Protein AF-A0AAW9WKR8-F1 (afdb_monomer_lite)

Organism: NCBI:txid154046

Foldseek 3Di:
DDDDDDDAWDWDWADDPVDIAIFTQDVQLVVQLVVVCVVVVDDLLPQDLLLSLLSLCQSRRCVVVVPDDSVNSSVVSVVDDLVVSLVSVVSNLVRVPCPDVVSSVSSVVNSVVVVVVVVVVVD

Structure (mmCIF, N/CA/C/O backbone):
data_AF-A0AAW9WKR8-F1
#
_entry.id   AF-A0AAW9WKR8-F1
#
loop_
_atom_site.group_PDB
_atom_site.id
_atom_site.type_symbol
_atom_site.label_atom_id
_atom_site.label_alt_id
_atom_site.label_comp_id
_atom_site.label_asym_id
_atom_site.label_entity_id
_atom_site.label_seq_id
_atom_site.pdbx_PDB_ins_code
_atom_site.Cartn_x
_atom_site.Cartn_y
_atom_site.Cartn_z
_atom_site.occupancy
_atom_site.B_iso_or_equiv
_atom_site.auth_seq_id
_atom_site.auth_comp_id
_atom_site.auth_asym_id
_atom_site.auth_atom_id
_atom_site.pdbx_PDB_model_num
ATOM 1 N N . MET A 1 1 ? -0.997 28.369 -23.267 1.00 61.34 1 MET A N 1
ATOM 2 C CA . MET A 1 1 ? -1.571 27.034 -22.986 1.00 61.34 1 MET A CA 1
ATOM 3 C C . MET A 1 1 ? -0.518 26.226 -22.240 1.00 61.34 1 MET A C 1
ATOM 5 O O . MET A 1 1 ? 0.589 26.108 -22.751 1.00 61.34 1 MET A O 1
ATOM 9 N N . LYS A 1 2 ? -0.803 25.767 -21.017 1.00 76.50 2 LYS A N 1
ATOM 10 C CA . LYS A 1 2 ? 0.137 24.954 -20.226 1.00 76.50 2 LYS A CA 1
ATOM 11 C C . LYS A 1 2 ? 0.105 23.517 -20.755 1.00 76.50 2 LYS A C 1
ATOM 13 O O . LYS A 1 2 ? -0.980 22.996 -20.993 1.00 76.50 2 LYS A O 1
ATOM 18 N N . LYS A 1 3 ? 1.271 22.904 -20.965 1.00 72.62 3 LYS A N 1
ATOM 19 C CA . LYS A 1 3 ? 1.408 21.488 -21.340 1.00 72.62 3 LYS A CA 1
ATOM 20 C C . LYS A 1 3 ? 1.950 20.719 -20.137 1.00 72.62 3 LYS A C 1
ATOM 22 O O . LYS A 1 3 ? 2.843 21.222 -19.462 1.00 72.62 3 LYS A O 1
ATOM 27 N N . ILE A 1 4 ? 1.391 19.544 -19.868 1.00 75.88 4 ILE A N 1
ATOM 28 C CA . ILE A 1 4 ? 1.815 18.641 -18.791 1.00 75.88 4 ILE A CA 1
ATOM 29 C C . ILE A 1 4 ? 2.161 17.306 -19.453 1.00 75.88 4 ILE A C 1
ATOM 31 O O . ILE A 1 4 ? 1.362 16.797 -20.237 1.00 75.88 4 ILE A O 1
ATOM 35 N N . ALA A 1 5 ? 3.353 16.778 -19.181 1.00 72.94 5 ALA A N 1
ATOM 36 C CA . ALA A 1 5 ? 3.744 15.437 -19.603 1.00 72.94 5 ALA A CA 1
ATOM 37 C C . ALA A 1 5 ? 3.304 14.445 -18.519 1.00 72.94 5 ALA A C 1
ATOM 39 O O . ALA A 1 5 ? 3.695 14.597 -17.365 1.00 72.94 5 ALA A O 1
ATOM 40 N N . VAL A 1 6 ? 2.457 13.482 -18.879 1.00 75.25 6 VAL A N 1
ATOM 41 C CA . VAL A 1 6 ? 1.935 12.461 -17.959 1.00 75.25 6 VAL A CA 1
ATOM 42 C C . VAL A 1 6 ? 2.798 11.207 -18.082 1.00 75.25 6 VAL A C 1
ATOM 44 O O . VAL A 1 6 ? 3.041 10.751 -19.199 1.00 75.25 6 VAL A O 1
ATOM 47 N N . ALA A 1 7 ? 3.262 10.670 -16.954 1.00 71.44 7 ALA A N 1
ATOM 48 C CA . ALA A 1 7 ? 3.989 9.405 -16.897 1.00 71.44 7 ALA A CA 1
ATOM 49 C C . ALA A 1 7 ? 3.014 8.219 -16.729 1.00 71.44 7 ALA A C 1
ATOM 51 O O . ALA A 1 7 ? 1.943 8.398 -16.140 1.00 71.44 7 ALA A O 1
ATOM 52 N N . PRO A 1 8 ? 3.344 7.024 -17.255 1.00 73.38 8 PRO A N 1
ATOM 53 C CA . PRO A 1 8 ? 2.595 5.804 -16.961 1.00 73.38 8 PRO A CA 1
ATOM 54 C C . PRO A 1 8 ? 2.709 5.435 -15.475 1.00 73.38 8 PRO A C 1
ATOM 56 O O . PRO A 1 8 ? 3.632 5.865 -14.789 1.00 73.38 8 PRO A O 1
ATOM 59 N N . ALA A 1 9 ? 1.744 4.656 -14.986 1.00 77.31 9 ALA A N 1
ATOM 60 C CA . ALA A 1 9 ? 1.728 4.202 -13.601 1.00 77.31 9 ALA A CA 1
ATOM 61 C C . ALA A 1 9 ? 2.867 3.216 -13.324 1.00 77.31 9 ALA A C 1
ATOM 63 O O . ALA A 1 9 ? 3.207 2.412 -14.192 1.00 77.31 9 ALA A O 1
ATOM 64 N N . ASN A 1 10 ? 3.396 3.252 -12.103 1.00 77.31 10 ASN A N 1
ATOM 65 C CA . ASN A 1 10 ? 4.343 2.248 -11.640 1.00 77.31 10 ASN A CA 1
ATOM 66 C C . ASN A 1 10 ? 3.592 0.966 -11.265 1.00 77.31 10 ASN A C 1
ATOM 68 O O . ASN A 1 10 ? 2.532 1.013 -10.628 1.00 77.31 10 ASN A O 1
ATOM 72 N N . GLU A 1 11 ? 4.154 -0.167 -11.673 1.00 87.56 11 GLU A N 1
ATOM 73 C CA . GLU A 1 11 ? 3.655 -1.502 -11.360 1.00 87.56 11 GLU A CA 1
ATOM 74 C C . GLU A 1 11 ? 4.718 -2.254 -10.564 1.00 87.56 11 GLU A C 1
ATOM 76 O O . GLU A 1 11 ? 5.882 -2.296 -10.961 1.00 87.56 11 GLU A O 1
ATOM 81 N N . VAL A 1 12 ? 4.304 -2.846 -9.447 1.00 89.31 12 VAL A N 1
ATOM 82 C CA . VAL A 1 12 ? 5.148 -3.678 -8.589 1.00 89.31 12 VAL A CA 1
ATOM 83 C C . VAL A 1 12 ? 4.553 -5.077 -8.567 1.00 89.31 12 VAL A C 1
ATOM 85 O O . VAL A 1 12 ? 3.399 -5.269 -8.176 1.00 89.31 12 VAL A O 1
ATOM 88 N N . GLU A 1 13 ? 5.335 -6.064 -8.996 1.00 92.31 13 GLU A N 1
ATOM 89 C CA . GLU A 1 13 ? 4.961 -7.469 -8.868 1.00 92.31 13 GLU A CA 1
ATOM 90 C C . GLU A 1 13 ? 5.389 -7.989 -7.492 1.00 92.31 13 GLU A C 1
ATOM 92 O O . GLU A 1 13 ? 6.571 -8.033 -7.157 1.00 92.31 13 GLU A O 1
ATOM 97 N N . ILE A 1 14 ? 4.413 -8.400 -6.687 1.00 89.44 14 ILE A N 1
ATOM 98 C CA . ILE A 1 14 ? 4.617 -8.959 -5.354 1.00 89.44 14 ILE A CA 1
ATOM 99 C C . ILE A 1 14 ? 4.494 -10.476 -5.468 1.00 89.44 14 ILE A C 1
ATOM 101 O O . ILE A 1 14 ? 3.400 -11.006 -5.679 1.00 89.44 14 ILE A O 1
ATOM 105 N N . VAL A 1 15 ? 5.618 -11.177 -5.328 1.00 90.31 15 VAL A N 1
ATOM 106 C CA . VAL A 1 15 ? 5.703 -12.628 -5.532 1.00 90.31 15 VAL A CA 1
ATOM 107 C C . VAL A 1 15 ? 5.783 -13.362 -4.195 1.00 90.31 15 VAL A C 1
ATOM 109 O O . VAL A 1 15 ? 6.676 -13.122 -3.386 1.00 90.31 15 VAL A O 1
ATOM 112 N N . PHE A 1 16 ? 4.867 -14.305 -3.997 1.00 83.81 16 PHE A N 1
ATOM 113 C CA . PHE A 1 16 ? 4.869 -15.287 -2.915 1.00 83.81 16 PHE A CA 1
ATOM 114 C C . PHE A 1 16 ? 5.157 -16.683 -3.478 1.00 83.81 16 PHE A C 1
ATOM 116 O O . PHE A 1 16 ? 5.148 -16.905 -4.688 1.00 83.81 16 PHE A O 1
ATOM 123 N N . ASN A 1 17 ? 5.392 -17.653 -2.594 1.00 83.50 17 ASN A N 1
ATOM 124 C CA . ASN A 1 17 ? 5.696 -19.028 -3.004 1.00 83.50 17 ASN A CA 1
ATOM 125 C C . ASN A 1 17 ? 4.555 -19.694 -3.795 1.00 83.50 17 ASN A C 1
ATOM 127 O O . ASN A 1 17 ? 4.810 -20.586 -4.598 1.00 83.50 17 ASN A O 1
ATOM 131 N N . ASP A 1 18 ? 3.309 -19.300 -3.537 1.00 85.50 18 ASP A N 1
ATOM 132 C CA . ASP A 1 18 ? 2.090 -19.922 -4.059 1.00 85.50 18 ASP A CA 1
ATOM 133 C C . ASP A 1 18 ? 1.273 -19.012 -4.990 1.00 85.50 18 ASP A C 1
ATOM 135 O O . ASP A 1 18 ? 0.366 -19.494 -5.670 1.00 85.50 18 ASP A O 1
ATOM 139 N N . ARG A 1 19 ? 1.576 -17.709 -5.036 1.00 86.44 19 ARG A N 1
ATOM 140 C CA . ARG A 1 19 ? 0.826 -16.710 -5.813 1.00 86.44 19 ARG A CA 1
ATOM 141 C C . ARG A 1 19 ? 1.648 -15.456 -6.088 1.00 86.44 19 ARG A C 1
ATOM 143 O O . ARG A 1 19 ? 2.605 -15.175 -5.376 1.00 86.44 19 ARG A O 1
ATOM 150 N N . SER A 1 20 ? 1.223 -14.657 -7.058 1.00 92.50 20 SER A N 1
ATOM 151 C CA . SER A 1 20 ? 1.725 -13.296 -7.255 1.00 92.50 20 SER A CA 1
ATOM 152 C C . SER A 1 20 ? 0.575 -12.305 -7.402 1.00 92.50 20 SER A C 1
ATOM 154 O O . SER A 1 20 ? -0.531 -12.669 -7.806 1.00 92.50 20 SER A O 1
ATOM 156 N N . PHE A 1 21 ? 0.842 -11.053 -7.043 1.00 93.69 21 PHE A N 1
ATOM 157 C CA . PHE A 1 21 ? -0.069 -9.933 -7.244 1.00 93.69 21 PHE A CA 1
ATOM 158 C C . PHE A 1 21 ? 0.647 -8.812 -7.981 1.00 93.69 21 PHE A C 1
ATOM 160 O O . PHE A 1 21 ? 1.802 -8.518 -7.683 1.00 93.69 21 PHE A O 1
ATOM 167 N N . ILE A 1 22 ? -0.058 -8.145 -8.892 1.00 94.50 22 ILE A N 1
ATOM 168 C CA . ILE A 1 22 ? 0.429 -6.910 -9.509 1.00 94.50 22 ILE A CA 1
ATOM 169 C C . ILE A 1 22 ? -0.241 -5.739 -8.799 1.00 94.50 22 ILE A C 1
ATOM 171 O O . ILE A 1 22 ? -1.459 -5.556 -8.899 1.00 94.50 22 ILE A O 1
ATOM 175 N N . ALA A 1 23 ? 0.556 -4.943 -8.094 1.00 94.12 23 ALA A N 1
ATOM 176 C CA . ALA A 1 23 ? 0.128 -3.680 -7.518 1.00 94.12 23 ALA A CA 1
ATOM 177 C C . ALA A 1 23 ? 0.392 -2.544 -8.516 1.00 94.12 23 ALA A C 1
ATOM 179 O O . ALA A 1 23 ? 1.524 -2.358 -8.951 1.00 94.12 23 ALA A O 1
ATOM 180 N N . THR A 1 24 ? -0.639 -1.769 -8.865 1.00 94.12 24 THR A N 1
ATOM 181 C CA . THR A 1 24 ? -0.503 -0.606 -9.760 1.00 94.12 24 THR A CA 1
ATOM 182 C C . THR A 1 24 ? -0.792 0.679 -8.996 1.00 94.12 24 THR A C 1
ATOM 184 O O . THR A 1 24 ? -1.920 0.914 -8.563 1.00 94.12 24 THR A O 1
ATOM 187 N N . PHE A 1 25 ? 0.196 1.565 -8.889 1.00 89.56 25 PHE A N 1
ATOM 188 C CA . PHE A 1 25 ? 0.086 2.811 -8.126 1.00 89.56 25 PHE A CA 1
ATOM 189 C C . PHE A 1 25 ? -0.315 3.991 -9.017 1.00 89.56 25 PHE A C 1
ATOM 191 O O . PHE A 1 25 ? 0.471 4.880 -9.329 1.00 89.56 25 PHE A O 1
ATOM 198 N N . ASN A 1 26 ? -1.574 3.984 -9.459 1.00 88.50 26 ASN A N 1
ATOM 199 C CA . ASN A 1 26 ? -2.184 5.077 -10.221 1.00 88.50 26 ASN A CA 1
ATOM 200 C C . ASN A 1 26 ? -3.236 5.833 -9.386 1.00 88.50 26 ASN A C 1
ATOM 202 O O . ASN A 1 26 ? -3.486 5.516 -8.225 1.00 88.50 26 ASN A O 1
ATOM 206 N N . MET A 1 27 ? -3.926 6.804 -9.994 1.00 85.00 27 MET A N 1
ATOM 207 C CA . MET A 1 27 ? -4.976 7.572 -9.305 1.00 85.00 27 MET A CA 1
ATOM 208 C C . MET A 1 27 ? -6.123 6.716 -8.741 1.00 85.00 27 MET A C 1
ATOM 210 O O . MET A 1 27 ? -6.771 7.137 -7.7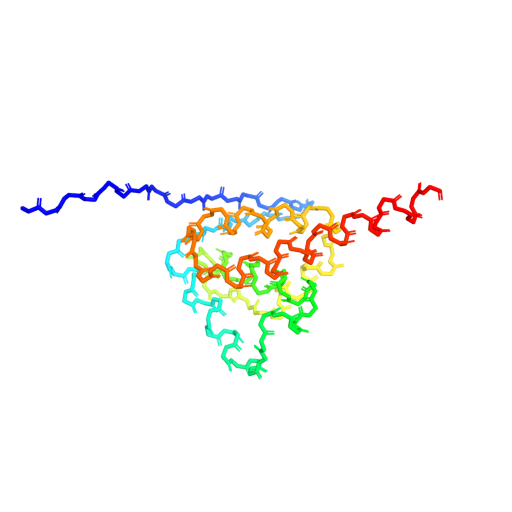89 1.00 85.00 27 MET A O 1
ATOM 214 N N . ARG A 1 28 ? -6.379 5.516 -9.281 1.00 89.44 28 ARG A N 1
ATOM 215 C CA . ARG A 1 28 ? -7.377 4.593 -8.719 1.00 89.44 28 ARG A CA 1
ATOM 216 C C . ARG A 1 28 ? -6.897 4.005 -7.390 1.00 89.44 28 ARG A C 1
ATOM 218 O O . ARG A 1 28 ? -7.691 3.943 -6.457 1.00 89.44 28 ARG A O 1
ATOM 225 N N . ALA A 1 29 ? -5.616 3.649 -7.285 1.00 90.12 29 ALA A N 1
ATOM 226 C CA . ALA A 1 29 ? -5.022 3.244 -6.011 1.00 90.12 29 ALA A CA 1
ATOM 227 C C . ALA A 1 29 ? -5.103 4.380 -4.981 1.00 90.12 29 ALA A C 1
ATOM 229 O O . ALA A 1 29 ? -5.513 4.154 -3.846 1.00 90.12 29 ALA A O 1
ATOM 230 N N . VAL A 1 30 ? -4.830 5.626 -5.386 1.00 85.62 30 VAL A N 1
ATOM 231 C CA . VAL A 1 30 ? -4.990 6.791 -4.496 1.00 85.62 30 VAL A CA 1
ATOM 232 C C . VAL A 1 30 ? -6.422 6.890 -3.951 1.00 85.62 30 VAL A C 1
ATOM 234 O O . VAL A 1 30 ? -6.600 7.069 -2.747 1.00 85.62 30 VAL A O 1
ATOM 237 N N . CYS A 1 31 ? -7.447 6.713 -4.796 1.00 85.12 31 CYS A N 1
ATOM 238 C CA . CYS A 1 31 ? -8.843 6.704 -4.344 1.00 85.12 31 CYS A CA 1
ATOM 239 C C . CYS A 1 31 ? -9.116 5.591 -3.322 1.00 85.12 31 CYS A C 1
ATOM 241 O O . CYS A 1 31 ? -9.670 5.871 -2.263 1.00 85.12 31 CYS A O 1
ATOM 243 N N . TYR A 1 32 ? -8.684 4.355 -3.594 1.00 90.94 32 TYR A N 1
ATOM 244 C CA . TYR A 1 32 ? -8.879 3.241 -2.660 1.00 90.94 32 TYR A CA 1
ATOM 245 C C . TYR A 1 32 ? -8.176 3.465 -1.321 1.00 90.94 32 TYR A C 1
ATOM 247 O O . TYR A 1 32 ? -8.744 3.157 -0.277 1.00 90.94 32 TYR A O 1
ATOM 255 N N . MET A 1 33 ? -6.971 4.041 -1.326 1.00 89.00 33 MET A N 1
ATOM 256 C CA . MET A 1 33 ? -6.289 4.412 -0.087 1.00 89.00 33 MET A CA 1
ATOM 257 C C . MET A 1 33 ? -7.094 5.454 0.697 1.00 89.00 33 MET A C 1
ATOM 259 O O . MET A 1 33 ? -7.325 5.274 1.890 1.00 89.00 33 MET A O 1
ATOM 263 N N . GLN A 1 34 ? -7.525 6.538 0.045 1.00 84.19 34 GLN A N 1
ATOM 264 C CA . GLN A 1 34 ? -8.287 7.603 0.703 1.00 84.19 34 GLN A CA 1
ATOM 265 C C . GLN A 1 34 ? -9.601 7.086 1.293 1.00 84.19 34 GLN A C 1
ATOM 267 O O . GLN A 1 34 ? -9.953 7.465 2.406 1.00 84.19 34 GLN A O 1
ATOM 272 N N . GLU A 1 35 ? -10.299 6.194 0.589 1.00 89.81 35 GLU A N 1
ATOM 273 C CA . GLU A 1 35 ? -11.514 5.550 1.092 1.00 89.81 35 GLU A CA 1
ATOM 274 C C . GLU A 1 35 ? -11.263 4.791 2.402 1.00 89.81 35 GLU A C 1
ATOM 276 O O . GLU A 1 35 ? -12.041 4.939 3.344 1.00 89.81 35 GLU A O 1
ATOM 281 N N . GLU A 1 36 ? -10.176 4.018 2.502 1.00 90.25 36 GLU A N 1
ATOM 282 C CA . GLU A 1 36 ? -9.843 3.300 3.741 1.00 90.25 36 GLU A CA 1
ATOM 283 C C . GLU A 1 36 ? -9.370 4.238 4.858 1.00 90.25 36 GLU A C 1
ATOM 285 O O . GLU A 1 36 ? -9.776 4.078 6.009 1.00 90.25 36 GLU A O 1
ATOM 290 N N . LEU A 1 37 ? -8.582 5.268 4.537 1.00 85.25 37 LEU A N 1
ATOM 291 C CA . LEU A 1 37 ? -8.145 6.265 5.520 1.00 85.25 37 LEU A CA 1
ATOM 292 C C . LEU A 1 37 ? -9.328 7.046 6.113 1.00 85.25 37 LEU A C 1
ATOM 294 O O . LEU A 1 37 ? -9.388 7.255 7.325 1.00 85.25 37 LEU A O 1
ATOM 298 N N . ILE A 1 38 ? -10.304 7.425 5.281 1.00 84.88 38 ILE A N 1
ATOM 299 C CA . ILE A 1 38 ? -11.531 8.097 5.731 1.00 84.88 38 ILE A CA 1
ATOM 300 C C . ILE A 1 38 ? -12.333 7.187 6.670 1.00 84.88 38 ILE A C 1
ATOM 302 O O . ILE A 1 38 ? -12.851 7.666 7.678 1.00 84.88 38 ILE A O 1
ATOM 306 N N . LYS A 1 39 ? -12.416 5.879 6.384 1.00 88.62 39 LYS A N 1
ATOM 307 C CA . LYS A 1 39 ? -13.099 4.912 7.263 1.00 88.62 39 LYS A CA 1
ATOM 308 C C . LYS A 1 39 ? -12.412 4.772 8.619 1.00 88.62 39 LYS A C 1
ATOM 310 O O . LYS A 1 39 ? -13.102 4.638 9.626 1.00 88.62 39 LYS A O 1
ATOM 315 N N . LEU A 1 40 ? -11.079 4.797 8.644 1.00 82.81 40 LEU A N 1
ATOM 316 C CA . LEU A 1 40 ? -10.303 4.722 9.883 1.00 82.81 40 LEU A CA 1
ATOM 317 C C . LEU A 1 40 ? -10.449 5.984 10.737 1.00 82.81 40 LEU A C 1
ATOM 319 O O . LEU A 1 40 ? -10.312 5.903 11.955 1.00 82.81 40 LEU A O 1
ATOM 323 N N . ASN A 1 41 ? -10.770 7.128 10.121 1.00 82.12 41 ASN A N 1
ATOM 324 C CA . ASN A 1 41 ? -10.929 8.416 10.799 1.00 82.12 41 ASN A CA 1
ATOM 325 C C . ASN A 1 41 ? -9.718 8.761 11.692 1.00 82.12 41 ASN A C 1
ATOM 327 O O . ASN A 1 41 ? -9.859 9.281 12.800 1.00 82.12 41 ASN A O 1
ATOM 331 N N . GLN A 1 42 ? -8.523 8.425 11.206 1.00 74.12 42 GLN A N 1
ATOM 332 C CA . GLN A 1 42 ? -7.240 8.632 11.869 1.00 74.12 42 GLN A CA 1
ATOM 333 C C . GLN A 1 42 ? -6.289 9.361 10.929 1.00 74.12 42 GLN A C 1
ATOM 335 O O . GLN A 1 42 ? -6.351 9.197 9.707 1.00 74.12 42 GLN A O 1
ATOM 340 N N . SER A 1 43 ? -5.380 10.150 11.500 1.00 70.88 43 SER A N 1
ATOM 341 C CA . SER A 1 43 ? -4.286 10.715 10.716 1.00 70.88 43 SER A CA 1
ATOM 342 C C . SER A 1 43 ? -3.335 9.599 10.288 1.00 70.88 43 SER A C 1
ATOM 344 O O . SER A 1 43 ? -3.018 8.714 11.081 1.00 70.88 43 SER A O 1
ATOM 346 N N . VAL A 1 44 ? -2.790 9.671 9.071 1.00 70.56 44 VAL A N 1
ATOM 347 C CA . VAL A 1 44 ? -1.781 8.709 8.582 1.00 70.56 44 VAL A CA 1
ATOM 348 C C . VAL A 1 44 ? -0.577 8.610 9.527 1.00 70.56 44 VAL A C 1
ATOM 350 O O . VAL A 1 44 ? 0.030 7.551 9.678 1.00 70.56 44 VAL A O 1
ATOM 353 N N . THR A 1 45 ? -0.272 9.694 10.241 1.00 71.19 45 THR A N 1
ATOM 354 C CA . THR A 1 45 ? 0.793 9.740 11.251 1.00 71.19 45 THR A CA 1
ATOM 355 C C . THR A 1 45 ? 0.543 8.807 12.441 1.00 71.19 45 THR A C 1
ATOM 357 O O . THR A 1 45 ? 1.490 8.320 13.061 1.00 71.19 45 THR A O 1
ATOM 360 N N . GLU A 1 46 ? -0.723 8.544 12.758 1.00 78.06 46 GLU A N 1
ATOM 361 C CA . GLU A 1 46 ? -1.171 7.746 13.903 1.00 78.06 46 GLU A CA 1
ATOM 362 C C . GLU A 1 46 ? -1.339 6.261 13.549 1.00 78.06 46 GLU A C 1
ATOM 364 O O . GLU A 1 46 ? -1.234 5.410 14.431 1.00 78.06 46 GLU A O 1
ATOM 369 N N . ILE A 1 47 ? -1.518 5.935 12.265 1.00 84.00 47 ILE A N 1
ATOM 370 C CA . ILE A 1 47 ? -1.747 4.564 11.787 1.00 84.00 47 ILE A CA 1
ATOM 371 C C . ILE A 1 47 ? -0.446 3.753 11.867 1.00 84.00 47 ILE A C 1
ATOM 373 O O . ILE A 1 47 ? 0.545 4.179 11.268 1.00 84.00 47 ILE A O 1
ATOM 377 N N . PRO A 1 48 ? -0.390 2.603 12.570 1.00 87.19 48 PRO A N 1
ATOM 378 C CA . PRO A 1 48 ? 0.790 1.728 12.613 1.00 87.19 48 PRO A CA 1
ATOM 379 C C . PRO A 1 48 ? 1.320 1.368 11.215 1.00 87.19 48 PRO A C 1
ATOM 381 O O . PRO A 1 48 ? 0.554 1.342 10.256 1.00 87.19 48 PRO A O 1
ATOM 384 N N . ILE A 1 49 ? 2.627 1.103 11.066 1.00 82.81 49 ILE A N 1
ATOM 385 C CA . ILE A 1 49 ? 3.199 0.893 9.717 1.00 82.81 49 ILE A CA 1
ATOM 386 C C . ILE A 1 49 ? 2.573 -0.313 9.022 1.00 82.81 49 ILE A C 1
ATOM 388 O O . ILE A 1 49 ? 2.388 -0.305 7.817 1.00 82.81 49 ILE A O 1
ATOM 392 N N . GLU A 1 50 ? 2.255 -1.348 9.786 1.00 87.56 50 GLU A N 1
ATOM 393 C CA . GLU A 1 50 ? 1.710 -2.606 9.311 1.00 87.56 50 GLU A CA 1
ATOM 394 C C . GLU A 1 50 ? 0.292 -2.405 8.778 1.00 87.56 50 GLU A C 1
ATOM 396 O O . GLU A 1 50 ? -0.082 -2.969 7.753 1.00 87.56 50 GLU A O 1
ATOM 401 N N . GLU A 1 51 ? -0.470 -1.524 9.425 1.00 90.50 51 GLU A N 1
ATOM 402 C CA . GLU A 1 51 ? -1.807 -1.152 8.993 1.00 90.50 51 GLU A CA 1
ATOM 403 C C . GLU A 1 51 ? -1.751 -0.205 7.794 1.00 90.50 51 GLU A C 1
ATOM 405 O O . GLU A 1 51 ? -2.494 -0.390 6.832 1.00 90.50 51 GLU A O 1
ATOM 410 N N . PHE A 1 52 ? -0.810 0.739 7.783 1.00 90.88 52 PHE A N 1
ATOM 411 C CA . PHE A 1 52 ? -0.579 1.589 6.621 1.00 90.88 52 PHE A CA 1
ATOM 412 C C . PHE A 1 52 ? -0.113 0.777 5.401 1.00 90.88 52 PHE A C 1
ATOM 414 O O . PHE A 1 52 ? -0.637 0.942 4.302 1.00 90.88 52 PHE A O 1
ATOM 421 N N . GLY A 1 53 ? 0.808 -0.163 5.601 1.00 92.50 53 GLY A N 1
ATOM 422 C CA . GLY A 1 53 ? 1.284 -1.090 4.581 1.00 92.50 53 GLY A CA 1
ATOM 423 C C . GLY A 1 53 ? 0.164 -1.975 4.041 1.00 92.50 53 GLY A C 1
ATOM 424 O O . GLY A 1 53 ? 0.075 -2.169 2.832 1.00 92.50 53 GLY A O 1
ATOM 425 N N . ALA A 1 54 ? -0.756 -2.436 4.893 1.00 95.69 54 ALA A N 1
ATOM 426 C CA . ALA A 1 54 ? -1.956 -3.138 4.443 1.00 95.69 54 ALA A CA 1
ATOM 427 C C . ALA A 1 54 ? -2.841 -2.261 3.541 1.00 95.69 54 ALA A C 1
ATOM 429 O O . ALA A 1 54 ? -3.338 -2.742 2.525 1.00 95.69 54 ALA A O 1
ATOM 430 N N . ILE A 1 55 ? -3.006 -0.974 3.860 1.00 94.88 55 ILE A N 1
ATOM 431 C CA . ILE A 1 55 ? -3.767 -0.034 3.020 1.00 94.88 55 ILE A CA 1
ATOM 432 C C . ILE A 1 55 ? -3.069 0.189 1.671 1.00 94.88 55 ILE A C 1
ATOM 434 O O . ILE A 1 55 ? -3.748 0.224 0.646 1.00 94.88 55 ILE A O 1
ATOM 438 N N . VAL A 1 56 ? -1.736 0.298 1.646 1.00 93.75 56 VAL A N 1
ATOM 439 C CA . VAL A 1 56 ? -0.947 0.404 0.402 1.00 93.75 56 VAL A CA 1
ATOM 440 C C . VAL A 1 56 ? -1.097 -0.853 -0.461 1.00 93.75 56 VAL A C 1
ATOM 442 O O . VAL A 1 56 ? -1.351 -0.761 -1.661 1.00 93.75 56 VAL A O 1
ATOM 445 N N . LEU A 1 57 ? -0.986 -2.039 0.143 1.00 95.62 57 LEU A N 1
ATOM 446 C CA . LEU A 1 57 ? -1.170 -3.312 -0.557 1.00 95.62 57 LEU A CA 1
ATOM 447 C C . LEU A 1 57 ? -2.581 -3.427 -1.129 1.00 95.62 5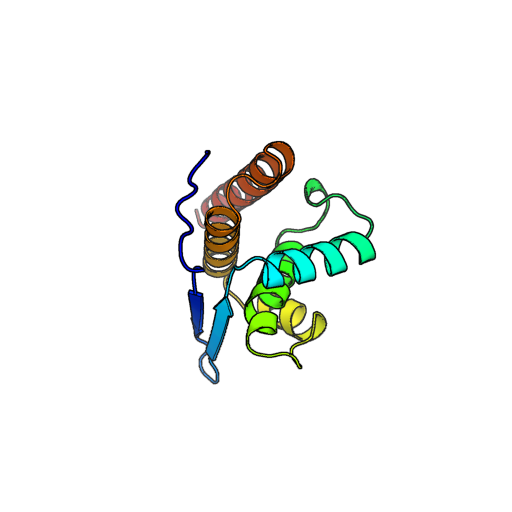7 LEU A C 1
ATOM 449 O O . LEU A 1 57 ? -2.752 -3.733 -2.306 1.00 95.62 57 LEU A O 1
ATOM 453 N N . TYR A 1 58 ? -3.593 -3.153 -0.305 1.00 97.00 58 TYR A N 1
ATOM 454 C CA . TYR A 1 58 ? -4.988 -3.137 -0.728 1.00 97.00 58 TYR A CA 1
ATOM 455 C C . TYR A 1 58 ? -5.198 -2.195 -1.908 1.00 97.00 58 TYR A C 1
ATOM 457 O O . TYR A 1 58 ? -5.754 -2.600 -2.927 1.00 97.00 58 TYR A O 1
ATOM 465 N N . SER A 1 59 ? -4.724 -0.957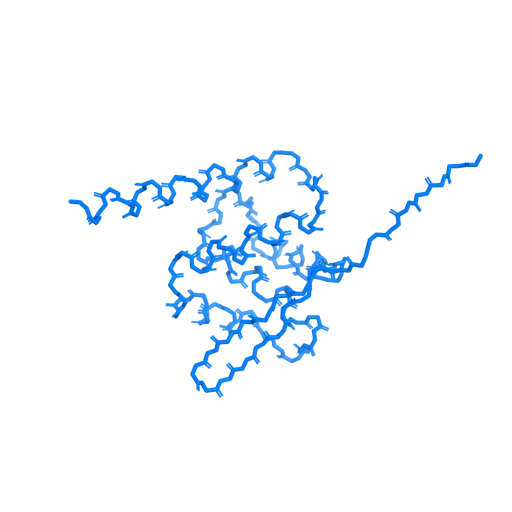 -1.792 1.00 94.75 59 SER A N 1
ATOM 466 C CA . SER A 1 59 ? -4.979 0.070 -2.789 1.00 94.75 59 SER A CA 1
ATOM 467 C C . SER A 1 59 ? -4.324 -0.243 -4.132 1.00 94.75 59 SER A C 1
ATOM 469 O O . SER A 1 59 ? -4.972 -0.073 -5.162 1.00 94.75 59 SER A O 1
ATOM 471 N N . GLY A 1 60 ? -3.089 -0.752 -4.133 1.00 95.25 60 GLY A N 1
ATOM 472 C CA . GLY A 1 60 ? -2.366 -1.119 -5.350 1.00 95.25 60 GLY A CA 1
ATOM 473 C C . GLY A 1 60 ? -2.890 -2.396 -6.007 1.00 95.25 60 GLY A C 1
ATOM 474 O O . GLY A 1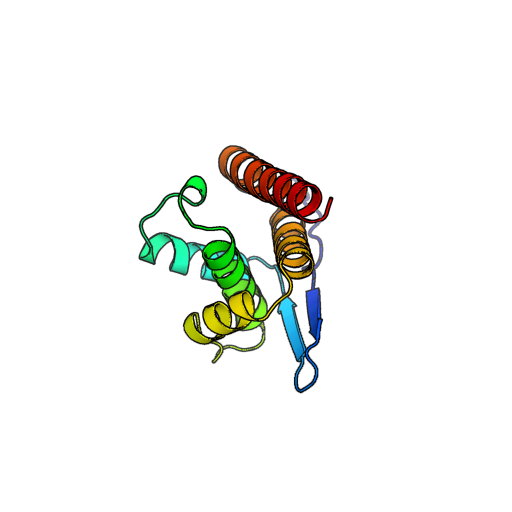 60 ? -3.114 -2.413 -7.218 1.00 95.25 60 GLY A O 1
ATOM 475 N N . ILE A 1 61 ? -3.115 -3.461 -5.229 1.00 96.62 61 ILE A N 1
ATOM 476 C CA . ILE A 1 61 ? -3.545 -4.772 -5.750 1.00 96.62 61 ILE A CA 1
ATOM 477 C C . ILE A 1 61 ? -4.984 -4.698 -6.272 1.00 96.62 61 ILE A C 1
ATOM 479 O O . ILE A 1 61 ? -5.292 -5.230 -7.342 1.00 96.62 61 ILE A O 1
ATOM 483 N N . LYS A 1 62 ? -5.869 -3.975 -5.572 1.00 97.06 62 LYS A N 1
ATOM 484 C CA . LYS A 1 62 ? -7.286 -3.865 -5.942 1.00 97.06 62 LYS A CA 1
ATOM 485 C C . LYS A 1 62 ? -7.526 -3.219 -7.304 1.00 97.06 62 LYS A C 1
ATOM 487 O O . LYS A 1 62 ? -8.568 -3.447 -7.917 1.00 97.06 62 LYS A O 1
ATOM 492 N N . VAL A 1 63 ? -6.566 -2.441 -7.811 1.00 95.25 63 VAL A N 1
ATOM 493 C CA . VAL A 1 63 ? -6.633 -1.879 -9.169 1.00 95.25 63 VAL A CA 1
ATOM 494 C C . VAL A 1 63 ? -6.786 -2.978 -10.222 1.00 95.25 63 VAL A C 1
ATOM 496 O O . VAL A 1 63 ? -7.555 -2.785 -11.167 1.00 95.25 63 VAL A O 1
ATOM 499 N N . ASN A 1 64 ? -6.104 -4.112 -10.029 1.00 95.06 64 ASN A N 1
ATOM 500 C CA . ASN A 1 64 ? -6.089 -5.248 -10.955 1.00 95.06 64 ASN A CA 1
ATOM 501 C C . ASN A 1 64 ? -6.929 -6.438 -10.461 1.00 95.06 64 ASN A C 1
ATOM 503 O O . ASN A 1 64 ? -7.368 -7.253 -11.268 1.00 95.06 64 ASN A O 1
ATOM 507 N N . HIS A 1 65 ? -7.192 -6.513 -9.154 1.00 94.06 65 HIS A N 1
ATOM 508 C CA . HIS A 1 65 ? -7.940 -7.588 -8.502 1.00 94.06 65 HIS A CA 1
ATOM 509 C C . HIS A 1 65 ? -9.119 -6.998 -7.719 1.00 94.06 65 HIS A C 1
ATOM 511 O O . HIS A 1 65 ? -9.026 -6.725 -6.526 1.00 94.06 65 HIS A O 1
ATOM 517 N N . THR A 1 66 ? -10.236 -6.726 -8.397 1.00 92.00 66 THR A N 1
ATOM 518 C CA . THR A 1 66 ? -11.351 -5.940 -7.825 1.00 92.00 66 THR A CA 1
ATOM 519 C C . THR A 1 66 ? -12.047 -6.593 -6.628 1.00 92.00 66 THR A C 1
ATOM 521 O O . THR A 1 66 ? -12.698 -5.902 -5.843 1.00 92.00 66 THR A O 1
ATOM 524 N N . ASP A 1 67 ? -11.938 -7.912 -6.517 1.00 94.88 67 ASP A N 1
ATOM 525 C CA . ASP A 1 67 ? -12.431 -8.743 -5.422 1.00 94.88 67 ASP A CA 1
ATOM 526 C C . ASP A 1 67 ? -11.506 -8.746 -4.198 1.00 94.88 67 ASP A C 1
ATOM 528 O O . ASP A 1 67 ? -11.957 -9.118 -3.117 1.00 94.88 67 ASP A O 1
ATOM 532 N N . TYR A 1 68 ? -10.266 -8.264 -4.337 1.00 95.31 68 TYR A N 1
ATOM 533 C CA . TYR A 1 68 ? -9.310 -8.167 -3.240 1.00 95.31 68 TYR A CA 1
ATOM 534 C C . TYR A 1 68 ? -9.819 -7.239 -2.129 1.00 95.31 68 TYR A C 1
ATOM 536 O O . TYR A 1 68 ? -10.290 -6.110 -2.360 1.00 95.31 68 TYR A O 1
ATOM 544 N N . THR A 1 69 ? -9.723 -7.732 -0.900 1.00 96.38 69 THR A N 1
ATOM 545 C CA . THR A 1 69 ? -10.284 -7.105 0.300 1.00 96.38 69 THR A CA 1
ATOM 546 C C . THR A 1 69 ? -9.204 -6.506 1.200 1.00 96.38 69 THR A C 1
ATOM 548 O O . THR A 1 69 ? -8.024 -6.859 1.130 1.00 96.38 69 THR A O 1
ATOM 551 N N . ILE A 1 70 ? -9.599 -5.572 2.070 1.00 96.06 70 ILE A N 1
ATOM 552 C CA . ILE A 1 70 ? -8.664 -4.956 3.022 1.00 96.06 70 ILE A CA 1
ATOM 553 C C . ILE A 1 70 ? -8.212 -5.972 4.081 1.00 96.06 70 ILE A C 1
ATOM 555 O O . ILE A 1 70 ? -7.079 -5.923 4.551 1.00 96.06 70 ILE A O 1
ATOM 559 N N . GLU A 1 71 ? -9.059 -6.942 4.415 1.00 96.31 71 GLU A N 1
ATOM 560 C CA . GLU A 1 71 ? -8.761 -8.045 5.324 1.00 96.31 71 GLU A CA 1
ATOM 561 C C . GLU A 1 71 ? -7.668 -8.962 4.763 1.00 96.31 71 GLU A C 1
ATOM 563 O O . GLU A 1 71 ? -6.741 -9.329 5.490 1.00 96.31 71 GLU A O 1
ATOM 568 N N . GLU A 1 72 ? -7.723 -9.280 3.467 1.00 94.88 72 GLU A N 1
ATOM 569 C CA . GLU A 1 72 ? -6.660 -10.030 2.792 1.00 94.88 72 GLU A CA 1
ATOM 570 C C . GLU A 1 72 ? -5.344 -9.254 2.793 1.00 94.88 72 GLU A C 1
ATOM 572 O O . GLU A 1 72 ? -4.295 -9.833 3.074 1.00 94.88 72 GLU A O 1
ATOM 577 N N . ALA A 1 73 ? -5.394 -7.938 2.571 1.00 95.56 73 ALA A N 1
ATOM 578 C CA . ALA A 1 73 ? -4.210 -7.088 2.628 1.00 95.56 73 ALA A CA 1
ATOM 579 C C . ALA A 1 73 ? -3.601 -7.000 4.032 1.00 95.56 73 ALA A C 1
ATOM 581 O O . ALA A 1 73 ? -2.379 -7.044 4.168 1.00 95.56 73 ALA A O 1
ATOM 582 N N . LYS A 1 74 ? -4.430 -6.944 5.081 1.00 95.25 74 LYS A N 1
ATOM 583 C CA . LYS A 1 74 ? -3.974 -6.996 6.480 1.00 95.25 74 LYS A CA 1
ATOM 584 C C . LYS A 1 74 ? -3.291 -8.326 6.792 1.00 95.25 74 LYS A C 1
ATOM 586 O O . LYS A 1 74 ? -2.207 -8.332 7.370 1.00 95.25 74 LYS A O 1
ATOM 591 N N . ALA A 1 75 ? -3.879 -9.446 6.370 1.00 93.31 75 ALA A N 1
ATOM 592 C CA . ALA A 1 75 ? -3.250 -10.757 6.518 1.00 93.31 75 ALA A CA 1
ATOM 593 C C . ALA A 1 75 ? -1.920 -10.838 5.748 1.00 93.31 75 ALA A C 1
ATOM 595 O O . ALA A 1 75 ? -0.936 -11.370 6.265 1.00 93.31 75 ALA A O 1
ATOM 596 N N . LEU A 1 76 ? -1.873 -10.260 4.544 1.00 91.81 76 LEU A N 1
ATOM 597 C CA . LEU A 1 76 ? -0.677 -10.231 3.713 1.00 91.81 76 LEU A CA 1
ATOM 598 C C . LEU A 1 76 ? 0.449 -9.414 4.353 1.00 91.81 76 LEU A C 1
ATOM 600 O O . LEU A 1 76 ? 1.559 -9.925 4.483 1.00 91.81 76 LEU A O 1
ATOM 604 N N . ALA A 1 77 ? 0.159 -8.195 4.815 1.00 92.38 77 ALA A N 1
ATOM 605 C CA . ALA A 1 77 ? 1.126 -7.309 5.464 1.00 92.38 77 ALA A CA 1
ATOM 606 C C . ALA A 1 77 ? 1.817 -7.978 6.664 1.00 92.38 77 ALA A C 1
ATOM 608 O O . ALA A 1 77 ? 3.020 -7.821 6.850 1.00 92.38 77 ALA A O 1
ATOM 609 N N . MET A 1 78 ? 1.079 -8.792 7.428 1.00 89.94 78 MET A N 1
ATOM 610 C CA . MET A 1 78 ? 1.606 -9.545 8.576 1.00 89.94 78 MET A CA 1
ATOM 611 C C . MET A 1 78 ? 2.514 -10.723 8.188 1.00 89.94 78 MET A C 1
ATOM 613 O O . MET A 1 78 ? 3.232 -11.249 9.038 1.00 89.94 78 MET A O 1
ATOM 617 N N . SER A 1 79 ? 2.473 -11.159 6.927 1.00 89.00 79 SER A N 1
ATOM 618 C CA . SER A 1 79 ? 3.273 -12.272 6.396 1.00 89.00 79 SER A CA 1
ATOM 619 C C . SER A 1 79 ? 4.500 -11.826 5.590 1.00 89.00 79 SER A C 1
ATOM 621 O O . SER A 1 79 ? 5.387 -12.637 5.323 1.00 89.00 79 SER A O 1
ATOM 623 N N . ILE A 1 80 ? 4.562 -10.547 5.210 1.00 89.88 80 ILE A N 1
ATOM 624 C CA . ILE A 1 80 ? 5.675 -9.955 4.463 1.00 89.88 80 ILE A CA 1
ATOM 625 C C . ILE A 1 80 ? 6.810 -9.594 5.433 1.00 89.88 80 ILE A C 1
ATOM 627 O O . ILE A 1 80 ? 6.576 -9.177 6.570 1.00 89.88 80 ILE A O 1
ATOM 631 N N . ARG A 1 81 ? 8.070 -9.733 4.996 1.00 90.56 81 ARG A N 1
ATOM 632 C CA . ARG A 1 81 ? 9.204 -9.259 5.802 1.00 90.56 81 ARG A CA 1
ATOM 633 C C . ARG A 1 81 ? 9.124 -7.733 5.921 1.00 90.56 81 ARG A C 1
ATOM 635 O O . ARG A 1 81 ? 8.920 -7.072 4.907 1.00 90.56 81 ARG A O 1
ATOM 642 N N . PRO A 1 82 ? 9.393 -7.135 7.093 1.00 89.00 82 PRO A N 1
ATOM 643 C CA . PRO A 1 82 ? 9.290 -5.683 7.262 1.00 89.00 82 PRO A CA 1
ATOM 644 C C . PRO A 1 82 ? 10.071 -4.853 6.230 1.00 89.00 82 PRO A C 1
ATOM 646 O O . PRO A 1 82 ? 9.622 -3.779 5.849 1.00 89.00 82 PRO A O 1
ATOM 649 N N . ALA A 1 83 ? 11.222 -5.346 5.758 1.00 89.06 83 ALA A N 1
ATOM 650 C CA . ALA A 1 83 ? 12.009 -4.681 4.719 1.00 89.06 83 ALA A CA 1
ATOM 651 C C . ALA A 1 83 ? 11.265 -4.602 3.374 1.00 89.06 83 ALA A C 1
ATOM 653 O O . ALA A 1 83 ? 11.184 -3.520 2.803 1.00 89.06 83 ALA A O 1
ATOM 654 N N . ASP A 1 84 ? 10.665 -5.707 2.925 1.00 91.44 84 ASP A N 1
ATOM 655 C CA . ASP A 1 84 ? 9.932 -5.765 1.653 1.00 91.44 84 ASP A CA 1
ATOM 656 C C . ASP A 1 84 ? 8.651 -4.918 1.723 1.00 91.44 84 ASP A C 1
ATOM 658 O O . ASP A 1 84 ? 8.303 -4.217 0.778 1.00 91.44 84 ASP A O 1
ATOM 662 N N . LEU A 1 85 ? 7.958 -4.925 2.871 1.00 90.81 85 LEU A N 1
ATOM 663 C CA . LEU A 1 85 ? 6.777 -4.079 3.067 1.00 90.81 85 LEU A CA 1
ATOM 664 C C . LEU A 1 85 ? 7.138 -2.589 2.979 1.00 90.81 85 LEU A C 1
ATOM 666 O O . LEU A 1 85 ? 6.401 -1.808 2.382 1.00 90.81 85 LEU A O 1
ATOM 670 N N . ASN A 1 86 ? 8.279 -2.197 3.548 1.00 89.00 86 ASN A N 1
ATOM 671 C CA . ASN A 1 86 ? 8.772 -0.825 3.459 1.00 89.00 86 ASN A CA 1
ATOM 672 C C . ASN A 1 86 ? 9.169 -0.432 2.031 1.00 89.00 86 ASN A C 1
ATOM 674 O O . ASN A 1 86 ? 8.954 0.717 1.649 1.00 89.00 86 ASN A O 1
ATOM 678 N N . GLU A 1 87 ? 9.727 -1.354 1.249 1.00 90.12 87 GLU A N 1
ATOM 679 C CA . GLU A 1 87 ? 10.042 -1.120 -0.164 1.00 90.12 87 GLU A CA 1
ATOM 680 C C . GLU A 1 87 ? 8.763 -0.836 -0.962 1.00 90.12 87 GLU A C 1
ATOM 682 O O . GLU A 1 87 ? 8.658 0.209 -1.595 1.00 90.12 87 GLU A O 1
ATOM 687 N N . ILE A 1 88 ? 7.726 -1.660 -0.786 1.00 90.69 88 ILE A N 1
ATOM 688 C CA . ILE A 1 88 ? 6.412 -1.460 -1.423 1.00 90.69 88 ILE A CA 1
ATOM 689 C C . ILE A 1 88 ? 5.788 -0.111 -1.027 1.00 90.69 88 ILE A C 1
ATOM 691 O O . ILE A 1 88 ? 5.216 0.590 -1.864 1.00 90.69 88 ILE A O 1
ATOM 695 N N . ILE A 1 89 ? 5.883 0.271 0.252 1.00 89.56 89 ILE A N 1
ATOM 696 C CA . ILE A 1 89 ? 5.412 1.582 0.723 1.00 89.56 89 ILE A CA 1
ATOM 697 C C . ILE A 1 89 ? 6.188 2.716 0.043 1.00 89.56 89 ILE A C 1
ATOM 699 O O . ILE A 1 89 ? 5.588 3.715 -0.347 1.00 89.56 89 ILE A O 1
ATOM 703 N N . THR A 1 90 ? 7.503 2.568 -0.101 1.00 86.81 90 THR A N 1
ATOM 704 C CA . THR A 1 90 ? 8.361 3.577 -0.732 1.00 86.81 90 THR A CA 1
ATOM 705 C C . THR A 1 90 ? 8.000 3.749 -2.207 1.00 86.81 90 THR A C 1
ATOM 707 O O . THR A 1 90 ? 7.761 4.875 -2.639 1.00 86.81 90 THR A O 1
ATOM 710 N N . ASP A 1 91 ? 7.817 2.647 -2.938 1.00 87.69 91 ASP A N 1
ATOM 711 C CA . ASP A 1 91 ? 7.383 2.679 -4.338 1.00 87.69 91 ASP A CA 1
ATOM 712 C C . ASP A 1 91 ? 6.030 3.383 -4.503 1.00 87.69 91 ASP A C 1
ATOM 714 O O . ASP A 1 91 ? 5.825 4.150 -5.449 1.00 87.69 91 ASP A O 1
ATOM 718 N N . TYR A 1 92 ? 5.095 3.173 -3.571 1.00 86.56 92 TYR A N 1
ATOM 719 C CA . TYR A 1 92 ? 3.826 3.897 -3.570 1.00 86.56 92 TYR A CA 1
ATOM 720 C C . TYR A 1 92 ? 4.025 5.410 -3.403 1.00 86.56 92 TYR A C 1
ATOM 722 O O . TYR A 1 92 ? 3.434 6.194 -4.152 1.00 86.56 92 TYR A O 1
ATOM 730 N N . LEU A 1 93 ? 4.849 5.832 -2.438 1.00 82.75 93 LEU A N 1
ATOM 731 C CA . LEU A 1 93 ? 5.105 7.252 -2.178 1.00 82.75 93 LEU A CA 1
ATOM 732 C C . LEU A 1 93 ? 5.725 7.932 -3.400 1.00 82.75 93 LEU A C 1
ATOM 734 O O . LEU A 1 93 ? 5.203 8.960 -3.845 1.00 82.75 93 LEU A O 1
ATOM 738 N N . ASP A 1 94 ? 6.736 7.303 -3.997 1.00 81.50 94 ASP A N 1
ATOM 739 C CA . ASP A 1 94 ? 7.401 7.786 -5.209 1.00 81.50 94 ASP A CA 1
ATOM 740 C C . ASP A 1 94 ? 6.422 7.907 -6.389 1.00 81.50 94 ASP A C 1
ATOM 742 O O . ASP A 1 94 ? 6.479 8.861 -7.169 1.00 81.50 94 ASP A O 1
ATOM 746 N N . SER A 1 95 ? 5.467 6.977 -6.493 1.00 75.62 95 SER A N 1
ATOM 747 C CA . SER A 1 95 ? 4.431 6.969 -7.536 1.00 75.62 95 SER A CA 1
ATOM 748 C C . SER A 1 95 ? 3.362 8.046 -7.341 1.00 75.62 95 SER A C 1
ATOM 750 O O . SER A 1 95 ? 2.821 8.572 -8.315 1.00 75.62 95 SER A O 1
ATOM 752 N N . SER A 1 96 ? 3.028 8.366 -6.088 1.00 65.38 96 SER A N 1
ATOM 753 C CA . SER A 1 96 ? 1.949 9.301 -5.748 1.00 65.38 96 SER A CA 1
ATOM 754 C C . SER A 1 96 ? 2.298 10.766 -6.027 1.00 65.38 96 SER A C 1
ATOM 756 O O . SER A 1 96 ? 1.390 11.576 -6.198 1.00 65.38 96 SER A O 1
ATOM 758 N N . GLY A 1 97 ? 3.596 11.084 -6.121 1.00 59.81 97 GLY A N 1
ATOM 759 C CA . GLY A 1 97 ? 4.128 12.402 -6.457 1.00 59.81 97 GLY A CA 1
ATOM 760 C C . GLY A 1 97 ? 3.651 13.509 -5.515 1.00 59.81 97 GLY A C 1
ATOM 761 O O . GLY A 1 97 ? 2.601 14.096 -5.741 1.00 59.81 97 GLY A O 1
ATOM 762 N N . SER A 1 98 ? 4.445 13.861 -4.498 1.00 50.16 98 SER A N 1
ATOM 763 C CA . SER A 1 98 ? 4.211 15.022 -3.614 1.00 50.16 98 SER A CA 1
ATOM 764 C C . SER A 1 98 ? 2.749 15.199 -3.162 1.00 50.16 98 SER A C 1
ATOM 766 O O . SER A 1 98 ? 2.220 16.318 -3.167 1.00 50.16 98 SER A O 1
ATOM 768 N N . MET A 1 99 ? 2.062 14.111 -2.804 1.00 50.28 99 MET A N 1
ATOM 769 C CA . MET A 1 99 ? 0.808 14.214 -2.063 1.00 50.28 99 MET A CA 1
ATOM 770 C C . MET A 1 99 ? 1.141 14.693 -0.653 1.00 50.28 99 MET A C 1
ATOM 772 O O . MET A 1 99 ? 1.793 13.975 0.089 1.00 50.28 99 MET A O 1
ATOM 776 N N . ASP A 1 100 ? 0.695 15.913 -0.345 1.00 52.38 100 ASP A N 1
ATOM 777 C CA . ASP A 1 100 ? 0.802 16.623 0.934 1.00 52.38 100 ASP A CA 1
ATOM 778 C C . ASP A 1 100 ? 2.143 16.413 1.661 1.00 52.38 100 ASP A C 1
ATOM 780 O O . ASP A 1 100 ? 2.348 15.418 2.352 1.00 52.38 100 ASP A O 1
ATOM 784 N N . LYS A 1 101 ? 3.075 17.366 1.522 1.00 55.00 101 LYS A N 1
ATOM 785 C CA . LYS A 1 101 ? 4.434 17.274 2.096 1.00 55.00 101 LYS A CA 1
ATOM 786 C C . LYS A 1 101 ? 4.456 16.857 3.567 1.00 55.00 101 LYS A C 1
ATOM 788 O O . LYS A 1 101 ? 5.417 16.232 3.995 1.00 55.00 101 LYS A O 1
ATOM 793 N N . GLU A 1 102 ? 3.427 17.200 4.339 1.00 55.66 102 GLU A N 1
ATOM 794 C CA . GLU A 1 102 ? 3.310 16.781 5.738 1.00 55.66 102 GLU A CA 1
ATOM 795 C C . GLU A 1 102 ? 3.068 15.271 5.889 1.00 55.66 102 GLU A C 1
ATOM 797 O O . GLU A 1 102 ? 3.651 14.638 6.771 1.00 55.66 102 GLU A O 1
ATOM 802 N N . MET A 1 103 ? 2.256 14.680 5.009 1.00 59.75 103 MET A N 1
ATOM 803 C CA . MET A 1 103 ? 2.006 13.241 4.955 1.00 59.75 103 MET A CA 1
ATOM 804 C C . MET A 1 103 ? 3.251 12.489 4.474 1.00 59.75 103 MET A C 1
ATOM 806 O O . MET A 1 103 ? 3.663 11.521 5.114 1.00 59.75 103 MET A O 1
ATOM 810 N N . GLU A 1 104 ? 3.888 12.972 3.404 1.00 61.81 104 GLU A N 1
ATOM 811 C CA . GLU A 1 104 ? 5.143 12.422 2.876 1.00 61.81 104 GLU A CA 1
ATOM 812 C C . GLU A 1 104 ? 6.256 12.446 3.938 1.00 61.81 104 GLU A C 1
ATOM 814 O O . GLU A 1 104 ? 6.868 11.413 4.217 1.00 61.81 104 GLU A O 1
ATOM 819 N N . ASP A 1 105 ? 6.460 13.581 4.617 1.00 63.66 105 ASP A N 1
ATOM 820 C CA . ASP A 1 105 ? 7.459 13.722 5.681 1.00 63.66 105 ASP A CA 1
ATOM 821 C C . ASP A 1 105 ? 7.182 12.791 6.866 1.00 63.66 105 ASP A C 1
ATOM 823 O O . ASP A 1 105 ? 8.114 12.229 7.450 1.00 63.66 105 ASP A O 1
ATOM 827 N N . ALA A 1 106 ? 5.918 12.645 7.267 1.00 63.50 106 ALA A N 1
ATOM 828 C CA . ALA A 1 106 ? 5.558 11.822 8.412 1.00 63.50 106 ALA A CA 1
ATOM 829 C C . ALA A 1 106 ? 5.712 10.324 8.125 1.00 63.50 106 ALA A C 1
ATOM 831 O O . ALA A 1 106 ? 6.259 9.600 8.964 1.00 63.50 106 ALA A O 1
ATOM 832 N N . ILE A 1 107 ? 5.289 9.862 6.943 1.00 62.97 107 ILE A N 1
ATOM 833 C CA . ILE A 1 107 ? 5.471 8.467 6.525 1.00 62.97 107 ILE A CA 1
ATOM 834 C C . ILE A 1 107 ? 6.964 8.178 6.341 1.00 62.97 107 ILE A C 1
ATOM 836 O O . ILE A 1 107 ? 7.466 7.205 6.901 1.00 62.97 107 ILE A O 1
ATOM 840 N N . THR A 1 108 ? 7.705 9.061 5.666 1.00 63.62 108 THR A N 1
ATOM 841 C CA . THR A 1 108 ? 9.150 8.896 5.433 1.00 63.62 108 THR A CA 1
ATOM 842 C C . THR A 1 108 ? 9.928 8.821 6.747 1.00 63.62 108 THR A C 1
ATOM 844 O O . THR A 1 108 ? 10.732 7.910 6.947 1.00 63.62 108 THR A O 1
ATOM 847 N N . LYS A 1 109 ? 9.650 9.713 7.711 1.00 65.00 109 LYS A N 1
ATOM 848 C CA . LYS A 1 109 ? 10.267 9.652 9.050 1.00 65.00 109 LYS A CA 1
ATOM 849 C C . LYS A 1 109 ? 9.948 8.345 9.772 1.00 65.00 109 LYS A C 1
ATOM 851 O O . LYS A 1 109 ? 10.820 7.804 10.449 1.00 65.00 109 LYS A O 1
ATOM 856 N N . LYS A 1 110 ? 8.724 7.830 9.633 1.00 66.50 110 LYS A N 1
ATOM 857 C CA . LYS A 1 110 ? 8.295 6.578 10.265 1.00 66.50 110 LYS A CA 1
ATOM 858 C C . LYS A 1 110 ? 8.996 5.360 9.664 1.00 66.50 110 LYS A C 1
ATOM 860 O O . LYS A 1 110 ? 9.508 4.535 10.421 1.00 66.50 110 LYS A O 1
ATOM 865 N N . VAL A 1 111 ? 9.086 5.296 8.336 1.00 62.34 111 VAL A N 1
ATOM 866 C CA . VAL A 1 111 ? 9.810 4.249 7.597 1.00 62.34 111 VAL A CA 1
ATOM 867 C C . VAL A 1 111 ? 11.292 4.251 7.990 1.00 62.34 111 VAL A C 1
ATOM 869 O O . VAL A 1 111 ? 11.822 3.219 8.405 1.00 62.34 111 VAL A O 1
ATOM 872 N N . ILE A 1 112 ? 11.945 5.420 7.988 1.00 57.78 112 ILE A N 1
ATOM 873 C CA . ILE A 1 112 ? 13.352 5.565 8.402 1.00 57.78 112 ILE A CA 1
ATOM 874 C C . ILE A 1 112 ? 13.551 5.143 9.864 1.00 57.78 112 ILE A C 1
ATOM 876 O O . ILE A 1 112 ? 14.488 4.406 10.175 1.00 57.78 112 ILE A O 1
ATOM 880 N N . ALA A 1 113 ? 12.672 5.571 10.775 1.00 61.59 113 ALA A N 1
ATOM 881 C CA . ALA A 1 113 ? 12.767 5.204 12.186 1.00 61.59 113 ALA A CA 1
ATOM 882 C C . ALA A 1 113 ? 12.682 3.685 12.386 1.00 61.59 113 ALA A C 1
ATOM 884 O O . ALA A 1 113 ? 13.439 3.121 13.174 1.00 61.59 113 ALA A O 1
ATOM 885 N N . GLN A 1 114 ? 11.809 3.000 11.649 1.00 55.78 114 GLN A N 1
ATOM 886 C CA . GLN A 1 114 ? 11.690 1.548 11.734 1.00 55.78 114 GLN A CA 1
ATOM 887 C C . GLN A 1 114 ? 12.857 0.802 11.095 1.00 55.78 114 GLN A C 1
ATOM 889 O O . GLN A 1 114 ? 13.276 -0.213 11.649 1.00 55.78 114 GLN A O 1
ATOM 894 N N . MET A 1 115 ? 13.434 1.310 10.002 1.00 51.84 115 MET A N 1
ATOM 895 C CA . MET A 1 115 ? 14.671 0.761 9.437 1.00 51.84 115 MET A CA 1
ATOM 896 C C . MET A 1 115 ? 15.824 0.850 10.445 1.00 51.84 115 MET A C 1
ATOM 898 O O . MET A 1 115 ? 16.520 -0.136 10.682 1.00 51.84 115 MET A O 1
ATOM 902 N N . LEU A 1 116 ? 15.985 1.998 11.111 1.00 41.88 116 LEU A N 1
ATOM 903 C CA . LEU A 1 116 ? 17.022 2.200 12.129 1.00 41.88 116 LEU A CA 1
ATOM 90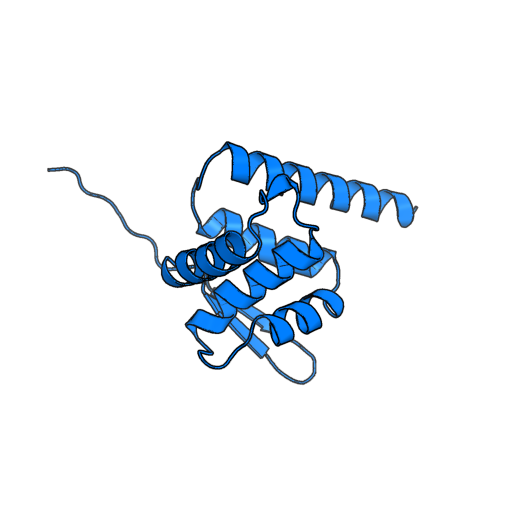4 C C . LEU A 1 116 ? 16.804 1.326 13.375 1.00 41.88 116 LEU A C 1
ATOM 906 O O . LEU A 1 116 ? 17.754 0.744 13.895 1.00 41.88 116 LEU A O 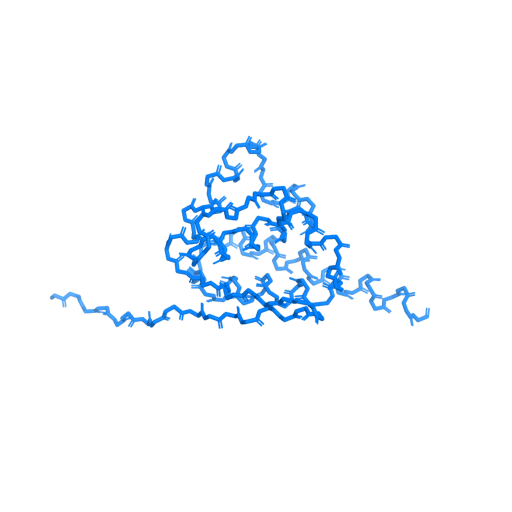1
ATOM 910 N N . VAL A 1 117 ? 15.558 1.186 13.840 1.00 55.62 117 VAL A N 1
ATOM 911 C CA . VAL A 1 117 ? 15.213 0.305 14.972 1.00 55.62 117 VAL A CA 1
ATOM 912 C C . VAL A 1 117 ? 15.380 -1.175 14.606 1.00 55.62 117 VAL A C 1
ATOM 914 O O . VAL A 1 117 ? 15.824 -1.961 15.443 1.00 55.62 117 VAL A O 1
ATOM 917 N N . GLY A 1 118 ? 15.052 -1.561 13.371 1.00 43.88 118 GLY A N 1
ATOM 918 C CA . GLY A 1 118 ? 15.264 -2.909 12.847 1.00 43.88 118 GLY A CA 1
ATOM 919 C C . GLY A 1 118 ? 16.745 -3.283 12.811 1.00 43.88 118 GLY A C 1
ATOM 920 O O . GLY A 1 118 ? 17.109 -4.335 13.327 1.00 43.88 118 GLY A O 1
ATOM 921 N N . LEU A 1 119 ? 17.599 -2.381 12.314 1.00 40.78 119 LEU A N 1
ATOM 922 C CA . LEU A 1 119 ? 19.058 -2.553 12.275 1.00 40.78 119 LEU A CA 1
ATOM 923 C C . LEU A 1 119 ? 19.683 -2.648 13.678 1.00 40.78 119 LEU A C 1
ATOM 925 O O . LEU A 1 119 ? 20.587 -3.457 13.902 1.00 40.78 119 LEU A O 1
ATOM 929 N N . ALA A 1 120 ? 19.175 -1.867 14.636 1.00 43.12 120 ALA A N 1
ATOM 930 C CA . ALA A 1 120 ? 19.653 -1.862 16.018 1.00 43.12 120 ALA A CA 1
ATOM 931 C C . ALA A 1 120 ? 19.270 -3.120 16.821 1.00 43.12 120 ALA A C 1
ATOM 933 O O . ALA A 1 120 ? 19.932 -3.428 17.805 1.00 43.12 120 ALA A O 1
ATOM 934 N N . LYS A 1 121 ? 18.217 -3.853 16.426 1.00 40.62 121 LYS A N 1
ATOM 935 C CA . LYS A 1 121 ? 17.816 -5.126 17.065 1.00 40.62 121 LYS A CA 1
ATOM 936 C C . LYS A 1 121 ? 18.508 -6.359 16.474 1.00 40.62 121 LYS A C 1
ATOM 938 O O . LYS A 1 121 ? 18.401 -7.439 17.045 1.00 40.62 121 LYS A O 1
ATOM 943 N N . SER A 1 122 ? 19.189 -6.201 15.343 1.00 40.00 122 SER A N 1
ATOM 944 C CA . SER A 1 122 ? 19.997 -7.233 14.683 1.00 40.00 122 SER A CA 1
ATOM 945 C C . SER A 1 122 ? 21.506 -7.095 14.943 1.00 40.00 122 SER A C 1
ATOM 947 O O . SER A 1 122 ? 22.288 -7.767 14.272 1.00 40.00 122 SER A O 1
ATOM 949 N N . SER A 1 123 ? 21.909 -6.233 15.888 1.00 40.38 123 SER A N 1
ATOM 950 C CA . SER A 1 123 ? 23.299 -6.039 16.340 1.00 40.38 123 SER A CA 1
ATOM 951 C C . SER A 1 123 ? 23.500 -6.520 17.774 1.00 40.38 123 SER A C 1
ATOM 953 O O . SER A 1 123 ? 22.562 -6.339 18.583 1.00 40.38 123 SER A O 1
#

Radius of gyration: 14.83 Å; chains: 1; bounding box: 36×47×40 Å

Sequence (123 aa):
MKKIAVAPANEVEIVFNDRSFIATFNMRAVCYMQEELIKLNQSVTEIPIEEFGAIVLYSGIKVNHTDYTIEEAKALAMSIRPADLNEIITDYLDSSGSMDKEMEDAITKKVIAQMLVGLAKSS

pLDDT: mean 80.02, std 15.85, range [40.0, 97.06]

Secondary structure (DSSP, 8-state):
----PPPPPEEEEEE-SS-EEEEEESHHHHHHHHHHHHHHTS-TTTS-HHHHHHHHHHHHHTTT-TT--HHHHHHHHTTS-HHHHHHHHHHHHHHH-SSTHHHHHHHHHHHHHHHHHHHHH--